Protein AF-A0AAW9I797-F1 (afdb_monomer_lite)

pLDDT: mean 91.13, std 9.4, range [45.41, 96.38]

Radius of gyration: 11.03 Å; chains: 1; bounding box: 27×21×28 Å

InterPro domains:
  IPR009057 Homedomain-like superfamily [SSF46689] (9-57)
  IPR018060 AraC-like, DNA binding HTH domain [PF12833] (2-57)
  IPR018060 AraC-like, DNA binding HTH domain [PS01124] (1-57)
  IPR018060 AraC-like, DNA binding HTH domain [SM00342] (1-55)

Secondary structure (DSSP, 8-state):
-HHHHHHHHHHHHHHHHHHH----HHHHHHHTT--HHHHHHHHHHHHSS-HHHHHTTS---

Structure (mmCIF, N/CA/C/O backbone):
data_AF-A0AAW9I797-F1
#
_entry.id   AF-A0AAW9I797-F1
#
loop_
_atom_site.group_PDB
_atom_site.id
_atom_site.type_symbol
_atom_site.label_atom_id
_atom_site.label_alt_id
_atom_site.label_comp_id
_atom_site.label_asym_id
_atom_site.label_entity_id
_atom_site.label_seq_id
_atom_site.pdbx_PDB_ins_code
_atom_site.Cartn_x
_atom_site.Cartn_y
_atom_site.Cartn_z
_atom_site.occupancy
_atom_site.B_iso_or_equiv
_atom_site.auth_seq_id
_atom_site.auth_comp_id
_atom_site.auth_asym_id
_atom_site.auth_atom_id
_atom_site.pdbx_PDB_model_num
ATOM 1 N N . ASN A 1 1 ? 5.960 3.814 -21.033 1.00 87.12 1 ASN A N 1
ATOM 2 C CA . ASN A 1 1 ? 6.831 2.910 -20.254 1.00 87.12 1 ASN A CA 1
ATOM 3 C C . ASN A 1 1 ? 5.969 1.785 -19.691 1.00 87.12 1 ASN A C 1
ATOM 5 O O . ASN A 1 1 ? 5.000 2.070 -18.999 1.00 87.12 1 ASN A O 1
ATOM 9 N N . TYR A 1 2 ? 6.263 0.531 -20.040 1.00 87.94 2 TYR A N 1
ATOM 10 C CA . TYR A 1 2 ? 5.473 -0.644 -19.638 1.00 87.94 2 TYR A CA 1
ATOM 11 C C . TYR A 1 2 ? 5.427 -0.849 -18.113 1.00 87.94 2 TYR A C 1
ATOM 13 O O . TYR A 1 2 ? 4.390 -1.214 -17.562 1.00 87.94 2 TYR A O 1
ATOM 21 N N . ILE A 1 3 ? 6.532 -0.552 -17.424 1.00 89.19 3 ILE A N 1
ATOM 22 C CA . ILE A 1 3 ? 6.651 -0.727 -15.971 1.00 89.19 3 ILE A CA 1
ATOM 23 C C . ILE A 1 3 ? 5.720 0.223 -15.214 1.00 89.19 3 ILE A C 1
ATOM 25 O O . ILE A 1 3 ? 5.093 -0.182 -14.233 1.00 89.19 3 ILE A O 1
ATOM 29 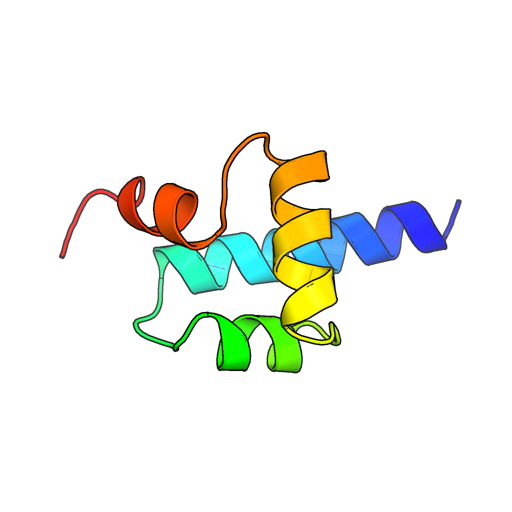N N . ASP A 1 4 ? 5.582 1.458 -15.695 1.00 89.25 4 ASP A N 1
ATOM 30 C CA . ASP A 1 4 ? 4.708 2.455 -15.072 1.00 89.25 4 ASP A CA 1
ATOM 31 C C . ASP A 1 4 ? 3.238 2.036 -15.196 1.00 89.25 4 ASP A C 1
ATOM 33 O O . ASP A 1 4 ? 2.511 2.042 -14.206 1.00 89.25 4 ASP A O 1
ATOM 37 N N . TYR A 1 5 ? 2.828 1.556 -16.376 1.00 91.56 5 TYR A N 1
ATOM 38 C CA . TYR A 1 5 ? 1.475 1.038 -16.596 1.00 91.56 5 TYR A CA 1
ATOM 39 C C . TYR A 1 5 ? 1.158 -0.153 -15.681 1.00 91.56 5 TYR A C 1
ATOM 41 O O . TYR A 1 5 ? 0.138 -0.151 -14.990 1.00 91.56 5 TYR A O 1
ATOM 49 N N . LEU A 1 6 ? 2.052 -1.147 -15.620 1.00 90.44 6 LEU A N 1
ATOM 50 C CA . LEU A 1 6 ? 1.870 -2.313 -14.751 1.00 90.44 6 LEU A CA 1
ATOM 51 C C . LEU A 1 6 ? 1.791 -1.913 -13.271 1.00 90.44 6 LEU A C 1
ATOM 53 O O . LEU A 1 6 ? 0.988 -2.469 -12.519 1.00 90.44 6 LEU A O 1
ATOM 57 N N . THR A 1 7 ? 2.596 -0.930 -12.861 1.00 91.56 7 THR A N 1
ATOM 58 C CA . THR A 1 7 ? 2.568 -0.379 -11.501 1.00 91.56 7 THR A CA 1
ATOM 59 C C . THR A 1 7 ? 1.215 0.256 -11.200 1.00 91.56 7 THR A C 1
ATOM 61 O O . THR A 1 7 ? 0.624 -0.052 -10.166 1.00 91.56 7 THR A O 1
ATOM 64 N N . THR A 1 8 ? 0.675 1.072 -12.109 1.00 91.94 8 THR A N 1
ATOM 65 C CA . THR A 1 8 ? -0.655 1.676 -11.953 1.00 91.94 8 THR A CA 1
ATOM 66 C C . THR A 1 8 ? -1.752 0.618 -11.840 1.00 91.94 8 THR A C 1
ATOM 68 O O . THR A 1 8 ? -2.583 0.701 -10.937 1.00 91.94 8 THR A O 1
ATOM 71 N N . VAL A 1 9 ? -1.740 -0.404 -12.702 1.00 93.75 9 VAL A N 1
ATOM 72 C CA . VAL A 1 9 ? -2.742 -1.484 -12.681 1.00 93.75 9 VAL A CA 1
ATOM 73 C C . VAL A 1 9 ? -2.716 -2.237 -11.349 1.00 93.75 9 VAL A C 1
ATOM 75 O O . VAL A 1 9 ? -3.757 -2.387 -10.705 1.00 93.75 9 VAL A O 1
ATOM 78 N N . ARG A 1 10 ? -1.531 -2.660 -10.890 1.00 93.06 10 ARG A N 1
ATOM 79 C CA . ARG A 1 10 ? -1.380 -3.351 -9.598 1.00 93.06 10 ARG A CA 1
ATOM 80 C C . ARG A 1 10 ? -1.806 -2.466 -8.432 1.00 93.06 10 ARG A C 1
ATOM 82 O O . ARG A 1 10 ? -2.515 -2.930 -7.544 1.00 93.06 10 ARG A O 1
ATOM 89 N N . MET A 1 11 ? -1.426 -1.188 -8.454 1.00 94.44 11 MET A N 1
ATOM 90 C CA . MET A 1 11 ? -1.758 -0.256 -7.379 1.00 94.44 11 MET A CA 1
ATOM 91 C C . MET A 1 11 ? -3.263 0.021 -7.294 1.00 94.44 11 MET A C 1
ATOM 93 O O . MET A 1 11 ? -3.820 0.068 -6.199 1.00 94.44 11 MET A O 1
ATOM 97 N N . ASN A 1 12 ? -3.950 0.129 -8.433 1.00 94.56 12 ASN A N 1
ATOM 98 C CA . ASN A 1 12 ? -5.406 0.266 -8.464 1.00 94.56 12 ASN A CA 1
ATOM 99 C C . ASN A 1 12 ? -6.104 -0.955 -7.855 1.00 94.56 12 ASN A C 1
ATOM 101 O O . ASN A 1 12 ? -7.029 -0.787 -7.061 1.00 94.56 12 ASN A O 1
ATOM 105 N N . ARG A 1 13 ? -5.608 -2.168 -8.133 1.00 94.19 13 ARG A N 1
ATOM 106 C CA . ARG A 1 13 ? -6.132 -3.385 -7.502 1.00 94.19 13 ARG A CA 1
ATOM 107 C C . ARG A 1 13 ? -5.913 -3.394 -5.987 1.00 94.19 13 ARG A C 1
ATOM 109 O O . ARG A 1 13 ? -6.823 -3.759 -5.249 1.00 94.19 13 ARG A O 1
ATOM 116 N N . CYS A 1 14 ? -4.749 -2.952 -5.502 1.00 95.38 14 CYS A N 1
ATOM 117 C CA . CYS A 1 14 ? -4.513 -2.807 -4.061 1.00 95.38 14 CYS A CA 1
ATOM 118 C C . CYS A 1 14 ? -5.515 -1.854 -3.409 1.00 95.38 14 CYS A C 1
ATOM 120 O O . CYS A 1 14 ? -6.048 -2.167 -2.349 1.00 95.38 14 CYS A O 1
ATOM 122 N N . LYS A 1 15 ? -5.764 -0.697 -4.033 1.00 94.88 15 LYS A N 1
ATOM 123 C CA . LYS A 1 15 ? -6.709 0.309 -3.527 1.00 94.88 15 LYS A CA 1
ATOM 124 C C . LYS A 1 15 ? -8.120 -0.246 -3.414 1.00 94.88 15 LYS A C 1
ATOM 126 O O . LYS A 1 15 ? -8.748 -0.086 -2.375 1.00 94.88 15 LYS A O 1
ATOM 131 N N . GLU A 1 16 ? -8.577 -0.958 -4.438 1.00 94.44 16 GLU A N 1
ATOM 132 C CA . GLU A 1 16 ? -9.869 -1.641 -4.414 1.00 94.44 16 GLU A CA 1
ATOM 133 C C . GLU A 1 16 ? -9.954 -2.631 -3.244 1.00 94.44 16 GLU A C 1
ATOM 135 O O . GLU A 1 16 ? -10.877 -2.553 -2.435 1.00 94.44 16 GLU A O 1
ATOM 140 N N . LEU A 1 17 ? -8.959 -3.511 -3.087 1.00 94.62 17 LEU A N 1
ATOM 141 C CA . LEU A 1 17 ? -8.931 -4.496 -2.000 1.00 94.62 17 LEU A CA 1
ATOM 142 C C . LEU A 1 17 ? -8.866 -3.848 -0.610 1.00 94.62 17 LEU A C 1
ATOM 144 O O . LEU A 1 17 ? -9.463 -4.362 0.336 1.00 94.62 17 LEU A O 1
ATOM 148 N N . LEU A 1 18 ? -8.163 -2.720 -0.471 1.00 95.06 18 LEU A N 1
ATOM 149 C CA . LEU A 1 18 ? -8.065 -1.982 0.790 1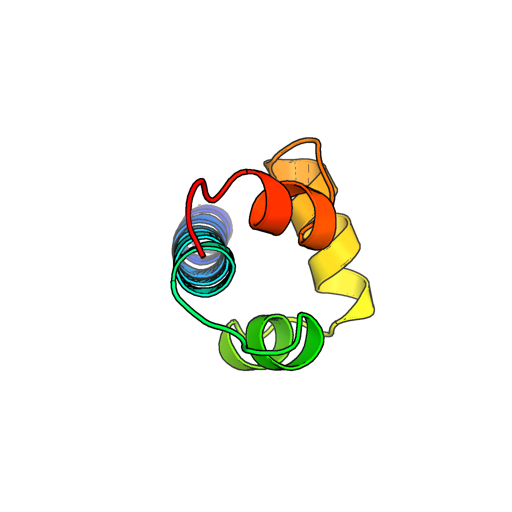.00 95.06 18 LEU A CA 1
ATOM 150 C C . LEU A 1 18 ? -9.416 -1.430 1.253 1.00 95.06 18 LEU A C 1
ATOM 152 O O . LEU A 1 18 ? -9.616 -1.351 2.465 1.00 95.06 18 LEU A O 1
ATOM 156 N N . LEU A 1 19 ? -10.293 -1.073 0.309 1.00 94.06 19 LEU A N 1
ATOM 157 C CA . LEU A 1 19 ? -11.607 -0.475 0.563 1.00 94.06 19 LEU A CA 1
ATOM 158 C C . LEU A 1 19 ? -12.747 -1.500 0.608 1.00 94.06 19 LEU A C 1
ATOM 160 O O . LEU A 1 19 ? -13.762 -1.241 1.240 1.00 94.06 19 LEU A O 1
ATOM 164 N N . THR A 1 20 ? -12.601 -2.640 -0.069 1.00 93.00 20 THR A N 1
ATOM 165 C CA . THR A 1 20 ? -13.698 -3.607 -0.270 1.00 93.00 20 THR A CA 1
ATOM 166 C C . THR A 1 20 ? -13.539 -4.904 0.519 1.00 93.00 20 THR A C 1
ATOM 168 O O . THR A 1 20 ? -14.451 -5.727 0.524 1.00 93.00 20 THR A O 1
ATOM 171 N N . THR A 1 21 ? -12.394 -5.122 1.175 1.00 92.94 21 THR A N 1
ATOM 172 C CA . THR A 1 21 ? -12.107 -6.375 1.886 1.00 92.94 21 THR A CA 1
ATOM 173 C C . THR A 1 21 ? -11.481 -6.144 3.258 1.00 92.94 21 THR A C 1
ATOM 175 O O . THR A 1 21 ? -10.783 -5.156 3.497 1.00 92.94 21 THR A O 1
ATOM 178 N N . ASP A 1 22 ? -11.642 -7.138 4.131 1.00 93.06 22 ASP A N 1
ATOM 179 C CA . ASP A 1 22 ? -10.990 -7.209 5.442 1.00 93.06 22 ASP A CA 1
ATOM 180 C C . ASP A 1 22 ? -9.606 -7.885 5.411 1.00 93.06 22 ASP A C 1
ATOM 182 O O . ASP A 1 22 ? -9.009 -8.126 6.463 1.00 93.06 22 ASP A O 1
ATOM 186 N N . LEU A 1 23 ? -9.061 -8.161 4.218 1.00 95.38 23 LEU A N 1
ATOM 187 C CA . LEU A 1 23 ? -7.738 -8.771 4.067 1.00 95.38 23 LEU A CA 1
ATOM 188 C C . LEU A 1 23 ? -6.676 -7.961 4.811 1.00 95.38 23 LEU A C 1
ATOM 190 O O . LEU A 1 23 ? -6.694 -6.729 4.841 1.00 95.38 23 LEU A O 1
ATOM 194 N N . ARG A 1 24 ? -5.701 -8.621 5.412 1.00 95.75 24 ARG A N 1
ATOM 195 C CA . ARG A 1 24 ? -4.572 -7.949 6.050 1.00 95.75 24 ARG A CA 1
ATOM 196 C C . ARG A 1 24 ? -3.729 -7.256 4.981 1.00 95.75 24 ARG A C 1
ATOM 198 O O . ARG A 1 24 ? -3.612 -7.709 3.847 1.00 95.75 24 ARG A O 1
ATOM 205 N N . ILE A 1 25 ? -3.090 -6.147 5.352 1.00 95.31 25 ILE A N 1
ATOM 206 C CA . ILE A 1 25 ? -2.286 -5.338 4.415 1.00 95.31 25 ILE A CA 1
ATOM 207 C C . ILE A 1 25 ? -1.185 -6.175 3.732 1.00 95.31 25 ILE A C 1
ATOM 209 O O . ILE A 1 25 ? -0.877 -5.932 2.569 1.00 95.31 25 ILE A O 1
ATOM 213 N N . HIS A 1 26 ? -0.610 -7.168 4.422 1.00 95.75 26 HIS A N 1
ATOM 214 C CA . HIS A 1 26 ? 0.392 -8.055 3.822 1.00 95.75 26 HIS A CA 1
ATOM 215 C C . HIS A 1 26 ? -0.205 -9.014 2.781 1.00 95.75 26 HIS A C 1
ATOM 217 O O . HIS A 1 26 ? 0.415 -9.205 1.744 1.00 95.75 26 HIS A O 1
ATOM 223 N N . GLU A 1 27 ? -1.421 -9.526 2.997 1.00 96.31 27 GLU A N 1
ATOM 224 C CA . GLU A 1 27 ? -2.123 -10.387 2.031 1.00 96.31 27 GLU A CA 1
ATOM 225 C C . GLU A 1 27 ? -2.433 -9.610 0.743 1.00 96.31 27 GLU A C 1
ATOM 227 O O . GLU A 1 27 ? -2.249 -10.117 -0.360 1.00 96.31 27 GLU A O 1
ATOM 232 N N . ILE A 1 28 ? -2.826 -8.336 0.870 1.00 96.31 28 ILE A N 1
ATOM 233 C CA . ILE A 1 28 ? -3.043 -7.442 -0.281 1.00 96.31 28 ILE A CA 1
ATOM 234 C C . ILE A 1 28 ? -1.731 -7.168 -1.027 1.00 96.31 28 ILE A C 1
ATOM 236 O O . ILE A 1 28 ? -1.713 -7.153 -2.258 1.00 96.31 28 ILE A O 1
ATOM 240 N N . ALA A 1 29 ? -0.629 -6.953 -0.303 1.00 95.06 29 ALA A N 1
ATOM 241 C CA . ALA A 1 29 ? 0.682 -6.735 -0.911 1.00 95.06 29 ALA A CA 1
ATOM 242 C C . ALA A 1 29 ? 1.136 -7.958 -1.725 1.00 95.06 29 ALA A C 1
ATOM 244 O O . ALA A 1 29 ? 1.536 -7.812 -2.882 1.00 95.06 29 ALA A O 1
ATOM 245 N N . GLU A 1 30 ? 1.007 -9.153 -1.146 1.00 94.31 30 GLU A N 1
ATOM 246 C CA . GLU A 1 30 ? 1.341 -10.422 -1.797 1.00 94.31 30 GLU A CA 1
ATOM 247 C C . GLU A 1 30 ? 0.462 -10.673 -3.028 1.00 94.31 30 GLU A C 1
ATOM 249 O O . GLU A 1 30 ? 0.993 -10.954 -4.104 1.00 94.31 30 GLU A O 1
ATOM 254 N N . ALA A 1 31 ? -0.855 -10.459 -2.920 1.00 91.81 31 ALA A N 1
ATOM 255 C CA . ALA A 1 31 ? -1.794 -10.597 -4.036 1.00 91.81 31 ALA A CA 1
ATOM 256 C C . ALA A 1 31 ? -1.485 -9.646 -5.209 1.00 91.81 31 ALA A C 1
ATOM 258 O O . ALA A 1 31 ? -1.762 -9.962 -6.366 1.00 91.81 31 ALA A O 1
ATOM 259 N N . ALA A 1 32 ? -0.886 -8.488 -4.928 1.00 89.31 32 ALA A N 1
ATOM 260 C CA . ALA A 1 32 ? -0.469 -7.520 -5.937 1.00 89.31 32 ALA A CA 1
ATOM 261 C C . ALA A 1 32 ? 0.962 -7.735 -6.464 1.00 89.31 32 ALA A C 1
ATOM 263 O O . ALA A 1 32 ? 1.427 -6.973 -7.318 1.00 89.31 32 ALA A O 1
ATOM 264 N N . GLY A 1 33 ? 1.667 -8.763 -5.981 1.00 89.19 33 GLY A N 1
ATOM 265 C CA . GLY A 1 33 ? 3.033 -9.082 -6.392 1.00 89.19 33 GLY A CA 1
ATOM 266 C C . GLY A 1 33 ? 4.088 -8.138 -5.811 1.00 89.19 33 GLY A C 1
ATOM 267 O O . GLY A 1 33 ? 5.108 -7.893 -6.462 1.00 89.19 33 GLY A O 1
ATOM 268 N N . TYR A 1 34 ? 3.849 -7.591 -4.615 1.00 90.94 34 TYR A N 1
ATOM 269 C CA . TYR A 1 34 ? 4.797 -6.743 -3.897 1.00 90.94 34 TYR A CA 1
ATOM 270 C C . TYR A 1 34 ? 5.220 -7.364 -2.559 1.00 90.94 34 TYR A C 1
ATOM 272 O O . TYR A 1 34 ? 4.370 -7.752 -1.761 1.00 90.94 34 TYR A O 1
ATOM 280 N N . PRO A 1 35 ? 6.522 -7.354 -2.224 1.00 93.25 35 PRO A N 1
ATOM 281 C CA . PRO A 1 35 ? 6.964 -7.627 -0.861 1.00 93.25 35 PRO A CA 1
ATOM 282 C C . PRO A 1 35 ? 6.340 -6.615 0.120 1.00 93.25 35 PRO A C 1
ATOM 284 O O . PRO A 1 35 ? 6.414 -5.408 -0.149 1.00 93.25 35 PRO A O 1
ATOM 287 N N . PRO A 1 36 ? 5.788 -7.032 1.276 1.00 90.88 36 PRO A N 1
ATOM 288 C CA . PRO A 1 36 ? 5.073 -6.124 2.181 1.00 90.88 36 PRO A CA 1
ATOM 289 C C . PRO A 1 36 ? 5.855 -4.868 2.628 1.00 90.88 36 PRO A C 1
ATOM 291 O O . PRO A 1 36 ? 5.268 -3.778 2.646 1.00 90.88 36 PRO A O 1
ATOM 294 N N . PRO A 1 37 ? 7.175 -4.932 2.924 1.00 90.50 37 PRO A N 1
ATOM 295 C CA . PRO A 1 37 ? 7.954 -3.730 3.247 1.00 90.50 37 PRO A CA 1
ATOM 296 C C . PRO A 1 37 ? 8.067 -2.747 2.073 1.00 90.50 37 PRO A C 1
ATOM 298 O O . PRO A 1 37 ? 8.074 -1.529 2.267 1.00 90.50 37 PRO A O 1
ATOM 301 N N . TYR A 1 38 ? 8.140 -3.268 0.845 1.00 92.88 38 TYR A N 1
ATOM 302 C CA . TYR A 1 38 ? 8.233 -2.460 -0.368 1.00 92.88 38 TYR A CA 1
ATOM 303 C C . TYR A 1 38 ? 6.879 -1.852 -0.742 1.00 92.88 38 TYR 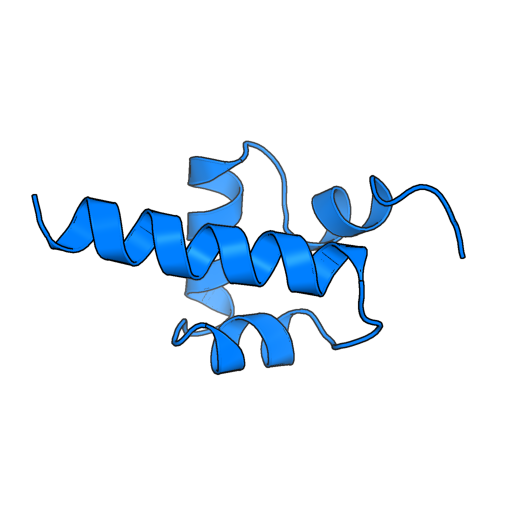A C 1
ATOM 305 O O . TYR A 1 38 ? 6.816 -0.671 -1.086 1.00 92.88 38 TYR A O 1
ATOM 313 N N . PHE A 1 39 ? 5.797 -2.620 -0.592 1.00 95.25 39 PHE A N 1
ATOM 314 C CA . PHE A 1 39 ? 4.432 -2.163 -0.840 1.00 95.25 39 PHE A CA 1
ATOM 315 C C . PHE A 1 39 ? 4.091 -0.913 -0.029 1.00 95.25 39 PHE A C 1
ATOM 317 O O . PHE A 1 39 ? 3.697 0.093 -0.609 1.00 95.25 39 PHE A O 1
ATOM 324 N N . ASN A 1 40 ? 4.319 -0.927 1.290 1.00 94.56 40 ASN A N 1
ATOM 325 C CA . ASN A 1 40 ? 4.020 0.227 2.145 1.00 94.56 40 ASN A CA 1
ATOM 326 C C . ASN A 1 40 ? 4.735 1.506 1.682 1.00 94.56 40 ASN A C 1
ATOM 328 O O . ASN A 1 40 ? 4.138 2.584 1.651 1.00 94.56 40 ASN A O 1
ATOM 332 N N . ARG A 1 41 ? 6.012 1.386 1.298 1.00 94.88 41 ARG A N 1
ATOM 333 C CA . ARG A 1 41 ? 6.814 2.514 0.810 1.00 94.88 41 ARG A CA 1
ATOM 334 C C . ARG A 1 41 ? 6.316 3.012 -0.544 1.00 94.88 41 ARG A C 1
ATOM 336 O O . ARG A 1 41 ? 6.187 4.219 -0.730 1.00 94.88 41 ARG A O 1
ATOM 343 N N . MET A 1 42 ? 6.047 2.095 -1.472 1.00 94.62 42 MET A N 1
ATOM 344 C CA . MET A 1 42 ? 5.572 2.431 -2.813 1.00 94.62 42 MET A CA 1
ATOM 345 C C . MET A 1 42 ? 4.181 3.064 -2.766 1.00 94.62 42 MET A C 1
ATOM 347 O O . MET A 1 42 ? 3.972 4.112 -3.365 1.00 94.62 42 MET A O 1
ATOM 351 N N . PHE A 1 43 ? 3.260 2.479 -2.003 1.00 96.31 43 PHE A N 1
ATOM 352 C CA . PHE A 1 43 ? 1.905 2.995 -1.835 1.00 96.31 43 PHE A CA 1
ATOM 353 C C . PHE A 1 43 ? 1.933 4.419 -1.279 1.00 96.31 43 PHE A C 1
ATOM 355 O O . PHE A 1 43 ? 1.368 5.322 -1.885 1.00 96.31 43 PHE A O 1
ATOM 362 N N . LYS A 1 44 ? 2.685 4.660 -0.196 1.00 96.06 44 LYS A N 1
ATOM 363 C CA . LYS A 1 44 ? 2.834 6.009 0.369 1.00 96.06 44 LYS A CA 1
ATOM 364 C C . LYS A 1 44 ? 3.461 6.996 -0.611 1.00 96.06 44 LYS A C 1
ATOM 366 O O . LYS A 1 44 ? 3.077 8.159 -0.628 1.00 96.06 44 LYS A O 1
ATOM 371 N N . LYS A 1 45 ? 4.421 6.553 -1.425 1.00 95.31 45 LYS A N 1
ATOM 372 C CA . LYS A 1 45 ? 5.032 7.396 -2.459 1.00 95.31 45 LYS A CA 1
ATOM 373 C C . LYS A 1 45 ? 4.022 7.804 -3.539 1.00 95.31 45 LYS A C 1
ATOM 375 O O . LYS A 1 45 ? 4.096 8.933 -4.007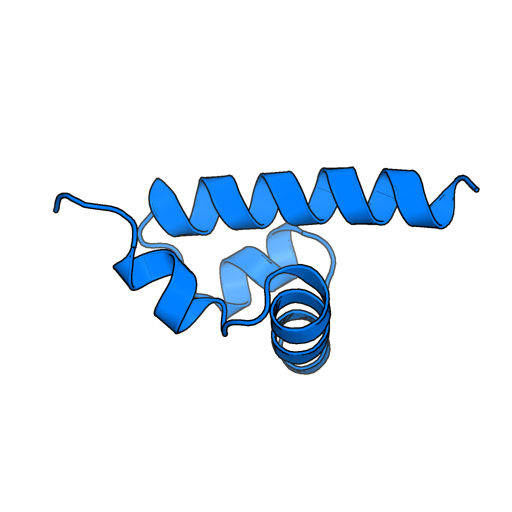 1.00 95.31 45 LYS A O 1
ATOM 380 N N . LEU A 1 46 ? 3.133 6.896 -3.944 1.00 94.44 46 LEU A N 1
ATOM 381 C CA . LEU A 1 46 ? 2.173 7.131 -5.028 1.00 94.44 46 LEU A CA 1
ATOM 382 C C . LEU A 1 46 ? 0.904 7.856 -4.561 1.00 94.44 46 LEU A C 1
ATOM 384 O O . LEU A 1 46 ? 0.431 8.744 -5.257 1.00 94.44 46 LEU A O 1
ATOM 388 N N . GLU A 1 47 ? 0.377 7.508 -3.388 1.00 94.75 47 GLU A N 1
ATOM 389 C CA . GLU A 1 47 ? -0.919 7.997 -2.886 1.00 94.75 47 GLU A CA 1
ATOM 390 C C . GLU A 1 47 ? -0.774 9.037 -1.756 1.00 94.75 47 GLU A C 1
ATOM 392 O O . GLU A 1 47 ? -1.760 9.585 -1.274 1.00 94.75 47 GLU A O 1
ATOM 397 N N . GLY A 1 48 ? 0.447 9.296 -1.276 1.00 96.38 48 GLY A N 1
ATOM 398 C CA . GLY A 1 48 ? 0.742 10.269 -0.213 1.00 96.38 48 GLY A CA 1
ATOM 399 C C . GLY A 1 48 ? 0.475 9.781 1.219 1.00 96.38 48 GLY A C 1
ATOM 400 O O . GLY A 1 48 ? 0.994 10.361 2.174 1.00 96.38 48 GLY A O 1
ATOM 401 N N . ILE A 1 49 ? -0.266 8.684 1.389 1.00 95.88 49 ILE A N 1
ATOM 402 C CA . ILE A 1 49 ? -0.643 8.105 2.689 1.00 95.88 49 ILE A CA 1
ATOM 403 C C . ILE A 1 49 ? -0.332 6.609 2.763 1.00 95.88 49 ILE A C 1
ATOM 405 O O . ILE A 1 49 ? -0.109 5.954 1.751 1.00 95.88 49 ILE A O 1
ATOM 409 N N . THR A 1 50 ? -0.286 6.043 3.968 1.00 95.88 50 THR A N 1
ATOM 410 C CA . THR A 1 50 ? -0.064 4.594 4.132 1.00 95.88 50 THR A CA 1
ATOM 411 C C . THR A 1 50 ? -1.292 3.776 3.698 1.00 95.88 50 THR A C 1
ATOM 413 O O . THR A 1 50 ? -2.412 4.277 3.798 1.00 95.88 50 THR A O 1
ATOM 416 N N . PRO A 1 51 ? -1.132 2.494 3.308 1.00 95.62 51 PRO A N 1
ATOM 417 C CA . PRO A 1 51 ? -2.265 1.608 3.016 1.00 95.62 51 PRO A CA 1
ATOM 418 C C . PRO A 1 51 ? -3.279 1.518 4.163 1.00 95.62 51 PRO A C 1
ATOM 420 O O . PRO A 1 51 ? -4.482 1.472 3.930 1.00 95.62 51 PRO A O 1
ATOM 423 N N . GLY A 1 52 ? -2.799 1.531 5.414 1.00 94.88 52 GLY A N 1
ATOM 424 C CA . GLY A 1 52 ? -3.662 1.519 6.597 1.00 94.88 52 GLY A CA 1
ATOM 425 C C . GLY A 1 52 ? -4.504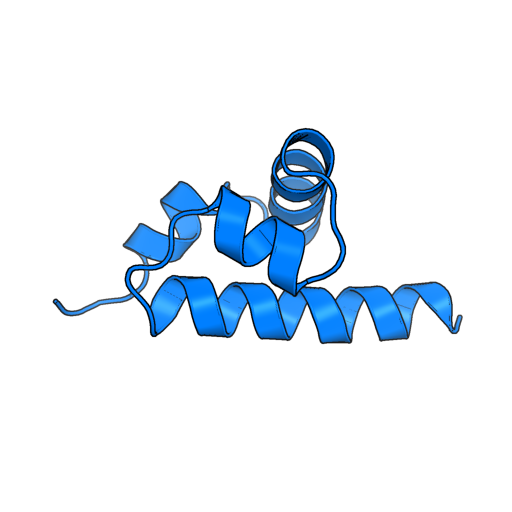 2.789 6.728 1.00 94.88 52 GLY A C 1
ATOM 426 O O . GLY A 1 52 ? -5.697 2.699 6.996 1.00 94.88 52 GLY A O 1
ATOM 427 N N . GLN A 1 53 ? -3.909 3.958 6.472 1.00 95.00 53 GLN A N 1
ATOM 428 C CA . GLN A 1 53 ? -4.648 5.224 6.416 1.00 95.00 53 GLN A CA 1
ATOM 429 C C . GLN A 1 53 ? -5.634 5.250 5.244 1.00 95.00 53 GLN A C 1
ATOM 431 O O . GLN A 1 53 ? -6.754 5.711 5.412 1.00 95.00 53 GLN A O 1
ATOM 436 N N . TYR A 1 54 ? -5.248 4.720 4.080 1.00 95.69 54 TYR A N 1
ATOM 437 C CA . TYR A 1 54 ? -6.127 4.629 2.912 1.00 95.69 54 TYR A CA 1
ATOM 438 C C . TYR A 1 54 ? -7.355 3.753 3.192 1.00 95.69 54 TYR A C 1
ATOM 440 O O . TYR A 1 54 ? -8.475 4.145 2.889 1.00 95.69 54 TYR A O 1
ATOM 448 N N . ARG A 1 55 ? -7.173 2.606 3.860 1.00 94.62 55 ARG A N 1
ATOM 449 C CA . ARG A 1 55 ? -8.285 1.752 4.307 1.00 94.62 55 ARG A CA 1
ATOM 450 C C . ARG A 1 55 ? -9.279 2.499 5.197 1.00 94.62 55 ARG A C 1
ATOM 452 O O . ARG A 1 55 ? -10.477 2.297 5.063 1.00 94.62 55 ARG A O 1
ATOM 459 N N . GLN A 1 56 ? -8.796 3.367 6.084 1.00 91.50 56 GLN A N 1
ATOM 460 C CA . GLN A 1 56 ? -9.661 4.161 6.964 1.00 91.50 56 GLN A CA 1
ATOM 461 C C . GLN A 1 56 ? -10.498 5.210 6.211 1.00 91.50 56 GLN A C 1
ATOM 463 O O . GLN A 1 56 ? -11.442 5.740 6.788 1.00 91.50 56 GLN A O 1
ATOM 468 N N . GLN A 1 57 ? -10.184 5.508 4.943 1.00 85.94 57 GLN A N 1
ATOM 469 C CA . GLN A 1 57 ? -10.986 6.404 4.098 1.00 85.94 57 GLN A CA 1
ATOM 470 C C . GLN A 1 57 ? -12.204 5.716 3.473 1.00 85.94 57 GLN A C 1
ATOM 472 O O . GLN A 1 57 ? -13.111 6.407 3.011 1.00 85.94 57 GLN A O 1
ATOM 477 N N . GLY A 1 58 ? -12.244 4.380 3.450 1.00 70.31 58 GLY A N 1
ATOM 478 C CA . GLY A 1 58 ? -13.440 3.634 3.075 1.00 70.31 58 GLY A CA 1
ATOM 479 C C . GLY A 1 58 ? -14.528 3.866 4.116 1.00 70.31 58 GLY A C 1
ATOM 480 O O . GLY A 1 58 ? -14.517 3.248 5.177 1.00 70.31 58 GLY A O 1
ATOM 481 N N . ILE A 1 59 ? -15.433 4.804 3.842 1.00 61.34 59 ILE A N 1
ATOM 482 C CA . ILE A 1 59 ? -16.606 5.062 4.676 1.00 61.34 59 ILE A CA 1
ATOM 483 C C . ILE A 1 59 ? -17.494 3.812 4.629 1.00 61.34 59 ILE A C 1
ATOM 485 O O . ILE A 1 59 ? -17.997 3.461 3.566 1.00 61.34 59 ILE A O 1
ATOM 489 N N . GLY A 1 60 ? -17.705 3.184 5.788 1.00 54.91 60 GLY A N 1
ATOM 490 C CA . GLY A 1 60 ? -18.686 2.114 5.983 1.00 54.91 60 GLY A CA 1
ATOM 491 C C . GLY A 1 60 ? -18.070 0.734 6.211 1.00 54.91 60 GLY A C 1
ATOM 492 O O . GLY A 1 60 ? -17.860 -0.027 5.270 1.00 54.91 60 GLY A O 1
ATOM 493 N N . LYS A 1 61 ? -17.860 0.394 7.484 1.00 45.41 61 LYS A N 1
ATOM 494 C CA . LYS A 1 61 ? -18.342 -0.903 7.968 1.00 45.41 61 LYS A CA 1
ATOM 495 C C . LYS A 1 61 ? -19.767 -0.713 8.460 1.00 45.41 61 LYS A C 1
ATOM 497 O O . LYS A 1 61 ? -20.013 0.369 9.041 1.00 45.41 61 LYS A O 1
#

Foldseek 3Di:
DVVVVLLVVLLVQLLCCLQPHPDDQCVSCVVSVHHSVRCQVVNCVVVVDGSPVSSVPNPDD

Organism: Clostridium perfringens (NCBI:txid1502)

Seq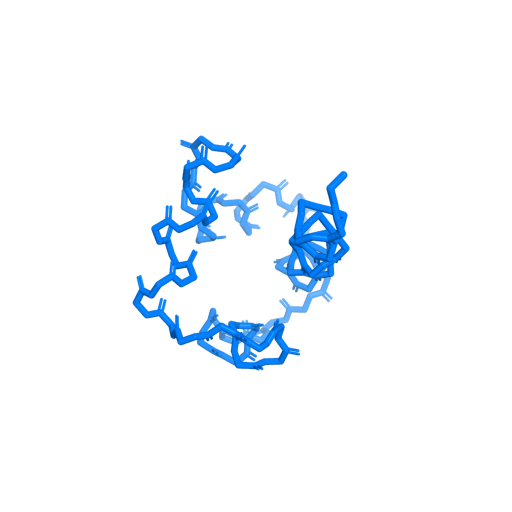uence (61 aa):
NYIDYLTTVRMNRCKELLLTTDLRIHEIAEAAGYPPPYFNRMFKKLEGITPGQYRQQGIGK